Protein AF-A0A927VN88-F1 (afdb_monomer_lite)

Radius of gyration: 22.87 Å; chains: 1; bounding box: 46×36×68 Å

Secondary structure (DSSP, 8-state):
-HHHHHHHHHHHHHHHHHHHHHHHHHHHHHHHHHHHHHHHHHHHHHTSHHHHHHHHHHHTT-S-TTS--GGG-HHHHHHHHHHHHHHHHHHHHHHHHHTT-

Sequence (101 aa):
MKKAVKRIKEAEEIYTKAAEAMDRLESSMEGFLALQPMIEKLAEYYDGPDWIKDLELDEKGELPSDLKRGVLSEDGIYNLLERNRELLESITAGDEKCTKN

Foldseek 3Di:
DVVVVVVVVVVVVVVVVVVVVVVVVVVVVVVLVVCVVVLVVLVCCLVDPNLVVVLVCVVVVVDDPPDDDLSNPPCSSVVVNVVSVVVVCVVVVVVVVVVPD

Structure (mmCIF, N/CA/C/O backbone):
data_AF-A0A927VN88-F1
#
_entry.id   AF-A0A927VN88-F1
#
loop_
_atom_site.group_PDB
_atom_site.id
_atom_site.type_symbol
_atom_site.label_atom_id
_atom_site.label_alt_id
_atom_site.label_comp_id
_atom_site.label_asym_id
_atom_site.label_entity_id
_atom_site.label_seq_id
_atom_site.pdbx_PDB_ins_code
_atom_site.Cartn_x
_atom_site.Cartn_y
_atom_site.Cartn_z
_atom_site.occupancy
_atom_site.B_iso_or_equiv
_atom_site.auth_seq_id
_atom_site.auth_comp_id
_atom_site.auth_asym_id
_atom_site.auth_atom_id
_atom_site.pdbx_PDB_model_num
ATOM 1 N N . MET A 1 1 ? 28.259 -4.887 -40.774 1.00 70.44 1 MET A N 1
ATOM 2 C CA . MET A 1 1 ? 26.974 -5.620 -40.835 1.00 70.44 1 MET A CA 1
ATOM 3 C C . MET A 1 1 ? 26.766 -6.573 -39.649 1.00 70.44 1 MET A C 1
ATOM 5 O O . MET A 1 1 ? 26.002 -6.206 -38.772 1.00 70.44 1 MET A O 1
ATOM 9 N N . LYS A 1 2 ? 27.492 -7.700 -39.502 1.00 83.69 2 LYS A N 1
ATOM 10 C CA . LYS A 1 2 ? 27.297 -8.656 -38.374 1.00 83.69 2 LYS A CA 1
ATOM 11 C C . LYS A 1 2 ? 27.408 -8.039 -36.964 1.00 83.69 2 LYS A C 1
ATOM 13 O O . LYS A 1 2 ? 26.588 -8.328 -36.102 1.00 83.69 2 LYS A O 1
ATOM 18 N N . LYS A 1 3 ? 28.375 -7.135 -36.744 1.00 91.69 3 LYS A N 1
ATOM 19 C CA . LYS A 1 3 ? 28.524 -6.408 -35.465 1.00 91.69 3 LYS A CA 1
ATOM 20 C C . LYS A 1 3 ? 27.348 -5.469 -35.165 1.00 91.69 3 LYS A C 1
ATOM 22 O O . LYS A 1 3 ? 26.983 -5.324 -34.010 1.00 91.69 3 LYS A O 1
ATOM 27 N N . ALA A 1 4 ? 26.764 -4.843 -36.190 1.00 94.19 4 ALA A N 1
ATOM 28 C CA . ALA A 1 4 ? 25.615 -3.95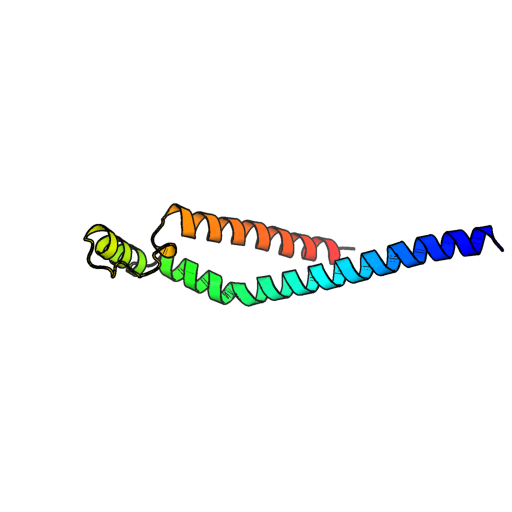5 -36.014 1.00 94.19 4 ALA A CA 1
ATOM 29 C C . ALA A 1 4 ? 24.362 -4.755 -35.639 1.00 94.19 4 ALA A C 1
ATOM 31 O O . ALA A 1 4 ? 23.694 -4.404 -34.680 1.00 94.19 4 ALA A O 1
ATOM 32 N N . VAL A 1 5 ? 24.121 -5.883 -36.317 1.00 97.19 5 VAL A N 1
ATOM 33 C CA . VAL A 1 5 ? 23.003 -6.788 -36.002 1.00 97.19 5 VAL A CA 1
ATOM 34 C C . VAL A 1 5 ? 23.081 -7.308 -34.564 1.00 97.19 5 VAL A C 1
ATOM 36 O O . VAL A 1 5 ? 22.066 -7.328 -33.881 1.00 97.19 5 VAL A O 1
ATOM 39 N N . LYS A 1 6 ? 24.274 -7.691 -34.080 1.00 97.31 6 LYS A N 1
ATOM 40 C CA . LYS A 1 6 ? 24.451 -8.127 -32.684 1.00 97.31 6 LYS A CA 1
ATOM 41 C C . LYS A 1 6 ? 24.075 -7.020 -31.690 1.00 97.31 6 LYS A C 1
ATOM 43 O O . LYS A 1 6 ? 23.256 -7.265 -30.817 1.00 97.31 6 LYS A O 1
ATOM 48 N N . ARG A 1 7 ? 24.605 -5.805 -31.882 1.00 97.88 7 ARG A N 1
ATOM 49 C CA . ARG A 1 7 ? 24.287 -4.660 -31.012 1.00 97.88 7 ARG A CA 1
ATOM 50 C C . ARG A 1 7 ? 22.800 -4.310 -31.016 1.00 97.88 7 ARG A C 1
ATOM 52 O O . ARG A 1 7 ? 22.264 -3.996 -29.968 1.00 97.88 7 ARG A O 1
ATOM 59 N N . ILE A 1 8 ? 22.146 -4.364 -32.180 1.00 98.00 8 ILE A N 1
ATOM 60 C CA . ILE A 1 8 ? 20.710 -4.072 -32.290 1.00 98.00 8 ILE A CA 1
ATOM 61 C C . ILE A 1 8 ? 19.894 -5.106 -31.513 1.00 98.00 8 ILE A C 1
ATOM 63 O O . ILE A 1 8 ? 19.012 -4.718 -30.768 1.00 98.00 8 ILE A O 1
ATOM 67 N N . LYS A 1 9 ? 20.213 -6.403 -31.617 1.00 98.00 9 LYS A N 1
ATOM 68 C CA . LYS A 1 9 ? 19.511 -7.442 -30.843 1.00 98.00 9 LYS A CA 1
ATOM 69 C C . LYS A 1 9 ? 19.666 -7.259 -29.334 1.00 98.00 9 LYS A C 1
ATOM 71 O O . LYS A 1 9 ? 18.693 -7.402 -28.609 1.00 98.00 9 LYS A O 1
ATOM 76 N N . GLU A 1 10 ? 20.877 -6.938 -28.883 1.00 98.12 10 GLU A N 1
ATOM 77 C CA . GLU A 1 10 ? 21.146 -6.661 -27.467 1.00 98.12 10 GLU A CA 1
ATOM 78 C C . GLU A 1 10 ? 20.369 -5.426 -26.989 1.00 98.12 10 GLU A C 1
ATOM 80 O O . GLU A 1 10 ? 19.760 -5.456 -25.923 1.00 98.12 10 GLU A O 1
ATOM 85 N N . ALA A 1 11 ? 20.335 -4.361 -27.796 1.00 98.19 11 ALA A N 1
ATOM 86 C CA . ALA A 1 11 ? 19.568 -3.160 -27.485 1.00 98.19 11 ALA A CA 1
ATOM 87 C C . ALA A 1 11 ? 18.054 -3.424 -27.454 1.00 98.19 11 ALA A C 1
ATOM 89 O O . ALA A 1 11 ? 17.389 -2.957 -26.537 1.00 98.19 11 ALA A O 1
ATOM 90 N N . GLU A 1 12 ? 17.524 -4.197 -28.403 1.00 98.38 12 GLU A N 1
ATOM 91 C CA . GLU A 1 12 ? 16.096 -4.532 -28.490 1.00 98.38 12 GLU A CA 1
ATOM 92 C C . GLU A 1 12 ? 15.624 -5.347 -27.278 1.00 98.38 12 GLU A C 1
ATOM 94 O O . GLU A 1 12 ? 14.548 -5.108 -26.728 1.00 98.38 12 GLU A O 1
ATOM 99 N N . GLU A 1 13 ? 16.453 -6.290 -26.823 1.00 98.38 13 GLU A N 1
ATOM 100 C CA . GLU A 1 13 ? 16.158 -7.087 -25.633 1.00 98.38 13 GLU A CA 1
ATOM 101 C C . GLU A 1 13 ? 16.113 -6.213 -24.373 1.00 98.38 13 GLU A C 1
ATOM 103 O O . GLU A 1 13 ? 15.215 -6.367 -23.544 1.00 98.38 13 GLU A O 1
ATOM 108 N N . ILE A 1 14 ? 17.057 -5.277 -24.235 1.00 98.56 14 ILE A N 1
ATOM 109 C CA . ILE A 1 14 ? 17.067 -4.318 -23.125 1.00 98.56 14 ILE A CA 1
ATOM 110 C C . ILE A 1 14 ? 15.847 -3.402 -23.207 1.00 98.56 14 ILE A C 1
ATOM 112 O O . ILE A 1 14 ? 15.170 -3.213 -22.200 1.00 98.56 14 ILE A O 1
ATOM 116 N N . TYR A 1 15 ? 15.556 -2.865 -24.392 1.00 98.44 15 TYR A N 1
ATOM 117 C CA . TYR A 1 15 ? 14.432 -1.965 -24.628 1.00 98.44 15 TYR A CA 1
ATOM 118 C C . TYR A 1 15 ? 13.107 -2.611 -24.222 1.00 98.44 15 TYR A C 1
ATOM 120 O O . TYR A 1 15 ? 12.375 -2.045 -23.416 1.00 98.44 15 TYR A O 1
ATOM 128 N N . THR A 1 16 ? 12.847 -3.828 -24.702 1.00 98.56 16 THR A N 1
ATOM 129 C CA . THR A 1 16 ? 11.604 -4.552 -24.404 1.00 98.56 16 THR A CA 1
ATOM 130 C C . THR A 1 16 ? 11.459 -4.800 -22.902 1.00 98.56 16 THR A C 1
ATOM 132 O O . THR A 1 16 ? 10.427 -4.486 -22.316 1.00 98.56 16 THR A O 1
ATOM 135 N N . LYS A 1 17 ? 12.518 -5.292 -22.243 1.00 98.50 17 LYS A N 1
ATOM 136 C CA . LYS A 1 17 ? 12.493 -5.543 -20.792 1.00 98.50 17 LYS A CA 1
ATOM 137 C C . LYS A 1 17 ? 12.291 -4.266 -19.981 1.00 98.50 17 LYS A C 1
ATOM 139 O O . LYS A 1 17 ? 11.607 -4.304 -18.961 1.00 98.50 17 LYS A O 1
ATOM 144 N N . ALA A 1 18 ? 12.912 -3.167 -20.404 1.00 98.50 18 ALA A N 1
ATOM 145 C CA . ALA A 1 18 ? 12.779 -1.879 -19.743 1.00 98.50 18 ALA A CA 1
ATOM 146 C C . ALA A 1 18 ? 11.350 -1.340 -19.875 1.00 98.50 18 ALA A C 1
ATOM 148 O O . ALA A 1 18 ? 10.759 -1.006 -18.854 1.00 98.50 18 ALA A O 1
ATOM 149 N N . ALA A 1 19 ? 10.786 -1.338 -21.088 1.00 98.19 19 ALA A N 1
ATOM 150 C CA . ALA A 1 19 ? 9.421 -0.883 -21.346 1.00 98.19 19 ALA A CA 1
ATOM 151 C C . ALA A 1 19 ? 8.402 -1.662 -20.501 1.00 98.19 19 ALA A C 1
ATOM 153 O O . ALA A 1 19 ? 7.656 -1.072 -19.730 1.00 98.19 19 ALA A O 1
ATOM 154 N N . GLU A 1 20 ? 8.466 -2.995 -20.518 1.00 98.25 20 GLU A N 1
ATOM 155 C CA . GLU A 1 20 ? 7.557 -3.814 -19.711 1.00 98.25 20 GLU A CA 1
ATOM 156 C C . GLU A 1 20 ? 7.707 -3.586 -18.196 1.00 98.25 20 GLU A C 1
ATOM 158 O O . GLU A 1 20 ? 6.748 -3.730 -17.438 1.00 98.25 20 GLU A O 1
ATOM 163 N N . ALA A 1 21 ? 8.924 -3.317 -17.715 1.00 98.25 21 ALA A N 1
ATOM 164 C CA . ALA A 1 21 ? 9.152 -3.033 -16.302 1.00 98.25 21 ALA A CA 1
ATOM 165 C C . ALA A 1 21 ? 8.589 -1.664 -15.900 1.00 98.25 21 ALA A C 1
ATOM 167 O O . ALA A 1 21 ? 8.034 -1.557 -14.808 1.00 98.25 21 ALA A O 1
ATOM 168 N N . MET A 1 22 ? 8.709 -0.664 -16.777 1.00 97.50 22 MET A N 1
ATOM 169 C CA . MET A 1 22 ? 8.136 0.670 -16.589 1.00 97.50 22 MET A CA 1
ATOM 170 C C . MET A 1 22 ? 6.607 0.598 -16.556 1.00 97.50 22 MET A C 1
ATOM 172 O O . MET A 1 22 ? 6.026 1.003 -15.556 1.00 97.50 22 MET A O 1
ATOM 176 N N . ASP A 1 23 ? 5.976 -0.056 -17.537 1.00 97.12 23 ASP A N 1
ATOM 177 C CA . ASP A 1 23 ? 4.513 -0.208 -17.591 1.00 97.12 23 ASP A CA 1
ATOM 178 C C . ASP A 1 23 ? 3.958 -0.883 -16.323 1.00 97.12 23 ASP A C 1
ATOM 180 O O . ASP A 1 23 ? 2.950 -0.468 -15.745 1.00 97.12 23 ASP A O 1
ATOM 184 N N . ARG A 1 24 ? 4.633 -1.941 -15.846 1.00 97.81 24 ARG A N 1
ATOM 185 C CA . ARG A 1 24 ? 4.242 -2.630 -14.605 1.00 97.81 24 ARG A CA 1
ATOM 186 C C . ARG A 1 24 ? 4.390 -1.741 -13.376 1.00 97.81 24 ARG A C 1
ATOM 188 O O . ARG A 1 24 ? 3.563 -1.836 -12.467 1.00 97.81 24 ARG A O 1
ATOM 195 N N . LEU A 1 25 ? 5.451 -0.940 -13.316 1.00 95.62 25 LEU A N 1
ATOM 196 C CA . LEU A 1 25 ? 5.690 -0.027 -12.205 1.00 95.62 25 LEU A CA 1
ATOM 197 C C . LEU A 1 25 ? 4.624 1.071 -12.174 1.00 95.62 25 LEU A C 1
ATOM 199 O O . LEU A 1 25 ? 4.000 1.253 -11.132 1.00 95.62 25 LEU A O 1
ATOM 203 N N . GLU A 1 26 ? 4.363 1.717 -13.310 1.00 93.94 26 GLU A N 1
ATOM 204 C CA . GLU A 1 26 ? 3.337 2.756 -13.458 1.00 93.94 26 GLU A CA 1
ATOM 205 C C . GLU A 1 26 ? 1.959 2.226 -13.048 1.00 93.94 26 GLU A C 1
ATOM 207 O O . GLU A 1 26 ? 1.323 2.782 -12.156 1.00 93.94 26 GLU A O 1
ATOM 212 N N . SER A 1 27 ? 1.549 1.070 -13.579 1.00 95.38 27 SER A N 1
ATOM 213 C CA . SER A 1 27 ? 0.268 0.452 -13.215 1.00 95.38 27 SER A CA 1
ATOM 214 C C . SER A 1 27 ? 0.178 0.093 -11.722 1.00 95.38 27 SER A C 1
ATOM 216 O O . SER A 1 27 ? -0.879 0.235 -11.102 1.00 95.38 27 SER A O 1
ATOM 218 N N . SER A 1 28 ? 1.287 -0.341 -11.111 1.00 95.19 28 SER A N 1
ATOM 219 C CA . SER A 1 28 ? 1.331 -0.632 -9.671 1.00 95.19 28 SER A CA 1
ATOM 220 C C . SER A 1 28 ? 1.211 0.639 -8.828 1.00 95.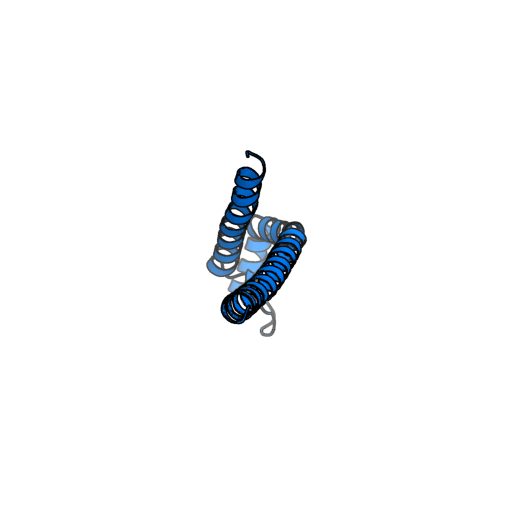19 28 SER A C 1
ATOM 222 O O . SER A 1 28 ? 0.524 0.633 -7.805 1.00 95.19 28 SER A O 1
ATOM 224 N N . MET A 1 29 ? 1.857 1.728 -9.256 1.00 95.06 29 MET A N 1
ATOM 225 C CA . MET A 1 29 ? 1.769 3.038 -8.610 1.00 95.06 29 MET A CA 1
ATOM 226 C C . MET A 1 29 ? 0.352 3.604 -8.711 1.00 95.06 29 MET A C 1
ATOM 228 O O . MET A 1 29 ? -0.204 4.010 -7.695 1.00 95.06 29 MET A O 1
ATOM 232 N N . GLU A 1 30 ? -0.271 3.561 -9.890 1.00 94.44 30 GLU A N 1
ATOM 233 C CA . GLU A 1 30 ? -1.665 3.978 -10.085 1.00 94.44 30 GLU A CA 1
ATOM 234 C C . GLU A 1 30 ? -2.624 3.191 -9.185 1.00 94.44 30 GLU A C 1
ATOM 236 O O . GLU A 1 30 ? -3.463 3.779 -8.499 1.00 94.44 30 GLU A O 1
ATOM 241 N N . GLY A 1 31 ? -2.470 1.863 -9.133 1.00 96.31 31 GLY A N 1
ATOM 242 C CA . GLY A 1 31 ? -3.271 1.007 -8.260 1.00 96.31 31 GLY A CA 1
ATOM 243 C C . GLY A 1 31 ? -3.104 1.354 -6.778 1.00 96.31 31 GLY A C 1
ATOM 244 O O . GLY A 1 31 ? -4.085 1.399 -6.038 1.00 96.31 31 GLY A O 1
ATOM 245 N N . PHE A 1 32 ? -1.878 1.649 -6.342 1.00 96.50 32 PHE A N 1
ATOM 246 C CA . PHE A 1 32 ? -1.599 2.076 -4.972 1.00 96.50 32 PHE A CA 1
ATOM 247 C C . PHE A 1 32 ? -2.174 3.465 -4.652 1.00 96.50 32 PHE A C 1
ATOM 249 O O . PHE A 1 32 ? -2.748 3.662 -3.579 1.00 96.50 32 PHE A O 1
ATOM 256 N N . LEU A 1 33 ? -2.081 4.418 -5.583 1.00 95.81 33 LEU A N 1
ATOM 257 C CA . LEU A 1 33 ? -2.663 5.756 -5.440 1.00 95.81 33 LEU A CA 1
ATOM 258 C C . LEU A 1 33 ? -4.197 5.705 -5.379 1.00 95.81 33 LEU A C 1
ATOM 260 O O . LEU A 1 33 ? -4.813 6.413 -4.583 1.00 95.81 33 LEU A O 1
ATOM 264 N N . ALA A 1 34 ? -4.825 4.812 -6.147 1.00 96.88 34 ALA A N 1
ATOM 265 C CA . ALA A 1 34 ? -6.271 4.603 -6.111 1.00 96.88 34 ALA A CA 1
ATOM 266 C C . ALA A 1 34 ? -6.776 4.043 -4.764 1.00 96.88 34 ALA A C 1
ATOM 268 O O . ALA A 1 34 ? -7.948 4.227 -4.429 1.00 96.88 34 ALA A O 1
ATOM 269 N N . LEU A 1 35 ? -5.912 3.390 -3.976 1.00 97.19 35 LEU A N 1
ATOM 270 C CA . LEU A 1 35 ? -6.247 2.879 -2.641 1.00 97.19 35 LEU A CA 1
ATOM 271 C C . LEU A 1 35 ? -6.171 3.943 -1.540 1.00 97.19 35 LEU A C 1
ATOM 273 O O . LEU A 1 35 ? -6.734 3.719 -0.468 1.00 97.19 35 LEU A O 1
ATOM 277 N N . GLN A 1 36 ? -5.531 5.093 -1.774 1.00 97.56 36 GLN A N 1
ATOM 278 C CA . GLN A 1 36 ? -5.310 6.103 -0.729 1.00 97.56 36 GLN A CA 1
ATOM 279 C C . GLN A 1 36 ? -6.602 6.562 -0.029 1.00 97.56 36 GLN A C 1
ATOM 281 O O . GLN A 1 36 ? -6.604 6.592 1.197 1.00 97.56 36 GLN A O 1
ATOM 286 N N . PRO A 1 37 ? -7.744 6.788 -0.715 1.00 98.00 37 PRO A N 1
ATOM 287 C CA . PRO A 1 37 ? -8.996 7.123 -0.029 1.00 98.00 37 PRO A CA 1
ATOM 288 C C . PRO A 1 37 ? -9.524 6.015 0.897 1.00 98.00 37 PRO A C 1
ATOM 290 O O . PRO A 1 37 ? -10.287 6.288 1.818 1.00 98.00 37 PRO A O 1
ATOM 293 N N . MET A 1 38 ? -9.181 4.749 0.638 1.00 98.06 38 MET A N 1
ATOM 294 C CA . MET A 1 38 ? -9.549 3.630 1.512 1.00 98.06 38 MET A CA 1
ATOM 295 C C . MET A 1 38 ? -8.602 3.520 2.706 1.00 98.06 38 MET A C 1
ATOM 297 O O . MET A 1 38 ? -9.047 3.182 3.799 1.00 98.06 38 MET A O 1
ATOM 301 N N . ILE A 1 39 ? -7.317 3.810 2.498 1.00 97.88 39 ILE A N 1
ATOM 302 C CA . ILE A 1 39 ? -6.313 3.844 3.565 1.00 97.88 39 ILE A CA 1
ATOM 303 C C . ILE A 1 39 ? -6.580 5.025 4.505 1.00 97.88 39 ILE A C 1
ATOM 305 O O . ILE A 1 39 ? -6.501 4.847 5.714 1.00 97.88 39 ILE A O 1
ATOM 309 N N . GLU A 1 40 ? -7.011 6.173 3.979 1.00 97.62 40 GLU A N 1
ATOM 310 C CA . GLU A 1 40 ? -7.451 7.322 4.782 1.00 97.62 40 GLU A CA 1
ATOM 311 C C . GLU A 1 40 ? -8.605 6.939 5.713 1.00 97.62 40 GLU A C 1
ATOM 313 O O . GLU A 1 40 ? -8.541 7.180 6.909 1.00 97.62 40 GLU A O 1
ATOM 318 N N . LYS A 1 41 ? -9.622 6.228 5.210 1.00 97.81 41 LYS A N 1
ATOM 319 C CA . LYS A 1 41 ? -10.720 5.722 6.055 1.00 97.81 41 LYS A CA 1
ATOM 320 C C . LYS A 1 41 ? -10.246 4.768 7.151 1.00 97.81 41 LYS A C 1
ATOM 322 O O . LYS A 1 41 ? -10.853 4.705 8.215 1.00 97.81 41 LYS A O 1
ATOM 327 N N . LEU A 1 42 ? -9.202 3.982 6.881 1.00 97.38 42 LEU A N 1
ATOM 328 C CA . LEU A 1 42 ? -8.602 3.109 7.888 1.00 97.38 42 LEU A CA 1
ATOM 329 C C . LEU A 1 42 ? -7.856 3.926 8.954 1.00 97.38 42 LEU A C 1
ATOM 331 O O . LEU A 1 42 ? -7.950 3.587 10.130 1.00 97.38 42 LEU A O 1
ATOM 335 N N . ALA A 1 43 ? -7.167 4.998 8.555 1.00 97.12 43 ALA A N 1
ATOM 336 C CA . ALA A 1 43 ? -6.541 5.942 9.478 1.00 97.12 43 ALA A CA 1
ATOM 337 C C . ALA A 1 43 ? -7.590 6.668 10.334 1.00 97.12 43 ALA A C 1
ATOM 339 O O . ALA A 1 43 ? -7.480 6.664 11.553 1.00 97.12 43 ALA A O 1
ATOM 340 N N . GLU A 1 44 ? -8.668 7.173 9.724 1.00 97.56 44 GLU A N 1
ATOM 341 C CA . GLU A 1 44 ? -9.799 7.790 10.431 1.00 97.56 44 GLU A CA 1
ATOM 342 C C . GLU A 1 44 ? -10.428 6.843 11.464 1.00 97.56 44 GLU A C 1
ATOM 344 O O . GLU A 1 44 ? -10.802 7.274 12.554 1.00 97.56 44 GLU A O 1
ATOM 349 N N . TYR A 1 45 ? -10.552 5.552 11.134 1.00 97.44 45 TYR A N 1
ATOM 350 C CA . TYR A 1 45 ? -11.024 4.540 12.079 1.00 97.44 45 TYR A CA 1
ATOM 351 C C . TYR A 1 45 ? -10.064 4.386 13.262 1.00 97.44 45 TYR A C 1
ATOM 353 O O . TYR A 1 45 ? -10.511 4.443 14.405 1.00 97.44 45 TYR A O 1
ATOM 361 N N . TYR A 1 46 ? -8.769 4.223 12.983 1.00 96.25 46 TYR A N 1
ATOM 362 C CA . TYR A 1 46 ? -7.724 4.015 13.987 1.00 96.25 46 TYR A CA 1
ATOM 363 C C . TYR A 1 46 ? -7.550 5.207 14.935 1.00 96.25 46 TYR A C 1
ATOM 365 O O . TYR A 1 46 ? -7.477 5.025 16.147 1.00 96.25 46 TYR A O 1
ATOM 373 N N . ASP A 1 47 ? -7.564 6.424 14.392 1.00 94.50 47 ASP A N 1
ATOM 374 C CA . ASP A 1 47 ? -7.483 7.670 15.163 1.00 94.50 47 ASP A CA 1
ATOM 375 C C . ASP A 1 47 ? -8.814 8.015 15.861 1.00 94.50 47 ASP A C 1
ATOM 377 O O . ASP A 1 47 ? -8.895 8.922 16.697 1.00 94.50 47 ASP A O 1
ATOM 381 N N . GLY A 1 48 ? -9.887 7.312 15.495 1.00 95.44 48 GLY A N 1
ATOM 382 C CA . GLY A 1 48 ? -11.239 7.545 15.964 1.00 95.44 48 GLY A CA 1
ATOM 383 C C . GLY A 1 48 ? -11.559 6.877 17.308 1.00 95.44 48 GLY A C 1
ATOM 384 O O . GLY A 1 48 ? -10.944 5.892 17.716 1.00 95.44 48 GLY A O 1
ATOM 385 N N . PRO A 1 49 ? -12.610 7.352 18.004 1.00 96.06 49 PRO A N 1
ATOM 386 C CA . PRO A 1 49 ? -13.049 6.761 19.268 1.00 96.06 49 PRO A CA 1
ATOM 387 C C . PRO A 1 49 ? -13.641 5.353 19.110 1.00 96.06 49 PRO A C 1
ATOM 389 O O . PRO A 1 49 ? -13.842 4.671 20.112 1.00 96.06 49 PRO A O 1
ATOM 392 N N . ASP A 1 50 ? -13.984 4.933 17.891 1.00 96.88 50 ASP A N 1
ATOM 393 C CA . ASP A 1 50 ? -14.595 3.627 17.643 1.00 96.88 50 ASP A CA 1
ATOM 394 C C . ASP A 1 50 ? -13.565 2.494 17.695 1.00 96.88 50 ASP A C 1
ATOM 396 O O . ASP A 1 50 ? -13.872 1.455 18.273 1.00 96.88 50 ASP A O 1
ATOM 400 N N . TRP A 1 51 ? -12.326 2.711 17.236 1.00 96.94 51 TRP A N 1
ATOM 401 C CA . TRP A 1 51 ? -11.259 1.711 17.367 1.00 96.94 51 TRP A CA 1
ATOM 402 C C . TRP A 1 51 ? -10.996 1.337 18.831 1.00 96.94 51 TRP A C 1
ATOM 404 O O . TRP A 1 51 ? -10.914 0.157 19.161 1.00 96.94 51 TRP A O 1
ATOM 414 N N . ILE A 1 52 ? -10.966 2.327 19.732 1.00 94.75 52 ILE A N 1
ATOM 415 C CA . ILE A 1 52 ? -10.790 2.092 21.175 1.00 94.75 52 ILE A CA 1
ATOM 416 C C . ILE A 1 52 ? -11.953 1.267 21.743 1.00 94.75 52 ILE A C 1
ATOM 418 O O . ILE A 1 52 ? -11.732 0.326 22.500 1.00 94.75 52 ILE A O 1
ATOM 422 N N . LYS A 1 53 ? -13.200 1.587 21.373 1.00 97.25 53 LYS A N 1
ATOM 423 C CA . LYS A 1 53 ? -14.374 0.827 21.837 1.00 97.25 53 LYS A CA 1
ATOM 424 C C . LYS A 1 53 ? -14.344 -0.612 21.336 1.00 97.25 53 LYS A C 1
ATOM 426 O O . LYS A 1 53 ? -14.656 -1.523 22.098 1.00 97.25 53 LYS A O 1
ATOM 431 N N . ASP A 1 54 ? -13.982 -0.815 20.075 1.00 97.19 54 ASP A N 1
ATOM 432 C CA . ASP A 1 54 ? -13.896 -2.146 19.481 1.00 97.19 54 ASP A CA 1
ATOM 433 C C . ASP A 1 54 ? -12.772 -2.969 20.125 1.00 97.19 54 ASP A C 1
ATOM 435 O O . ASP A 1 54 ? -12.961 -4.157 20.394 1.00 97.19 54 ASP A O 1
ATOM 439 N N . LEU A 1 55 ? -11.639 -2.334 20.446 1.00 95.94 55 LEU A N 1
ATOM 440 C CA . LEU A 1 55 ? -10.554 -2.947 21.209 1.00 95.94 55 LEU A CA 1
ATOM 441 C C . LEU A 1 55 ? -11.025 -3.374 22.605 1.00 95.94 55 LEU A C 1
ATOM 443 O O . LEU A 1 55 ? -10.795 -4.512 23.004 1.00 95.94 55 LEU A O 1
ATOM 447 N N . GLU A 1 56 ? -11.761 -2.523 23.325 1.00 96.62 56 GLU A N 1
ATOM 448 C CA . GLU A 1 56 ? -12.320 -2.893 24.631 1.00 96.62 56 GLU A CA 1
ATOM 449 C C . GLU A 1 56 ? -13.287 -4.087 24.549 1.00 96.62 56 GLU A C 1
ATOM 451 O O . GLU A 1 56 ? -13.334 -4.910 25.466 1.00 96.62 56 GLU A O 1
ATOM 456 N N . LEU A 1 57 ? -14.100 -4.181 23.488 1.00 96.94 57 LEU A N 1
ATOM 457 C CA . LEU A 1 57 ? -14.984 -5.332 23.264 1.00 96.94 57 LEU A CA 1
ATOM 458 C C . LEU A 1 57 ? -14.175 -6.610 23.016 1.00 96.94 57 LEU A C 1
ATOM 460 O O . LEU A 1 57 ? -14.557 -7.685 23.488 1.00 96.94 57 LEU A O 1
ATOM 464 N N . ASP A 1 58 ? -13.055 -6.496 22.301 1.00 95.50 58 ASP A N 1
ATOM 465 C CA . ASP A 1 58 ? -12.143 -7.613 22.067 1.00 95.50 58 ASP A CA 1
ATOM 466 C C . ASP A 1 58 ? -11.494 -8.102 23.364 1.00 95.50 58 ASP A C 1
ATOM 468 O O . ASP A 1 58 ? -11.529 -9.297 23.663 1.00 95.50 58 ASP A O 1
ATOM 472 N N . GLU A 1 59 ? -10.987 -7.176 24.180 1.00 94.31 59 GLU A N 1
ATOM 473 C CA . GLU A 1 59 ? -10.367 -7.469 25.477 1.00 94.31 59 GLU A CA 1
ATOM 474 C C . GLU A 1 59 ? -11.346 -8.114 26.467 1.00 94.31 59 GLU A C 1
ATOM 476 O O . GLU A 1 59 ? -10.963 -8.979 27.259 1.00 94.31 59 GLU A O 1
ATOM 481 N N . LYS A 1 60 ? -12.631 -7.741 26.401 1.00 96.69 60 LYS A N 1
ATOM 482 C CA . LYS A 1 60 ? -13.711 -8.357 27.193 1.00 96.69 60 LYS A CA 1
ATOM 483 C C . LYS A 1 60 ? -14.142 -9.727 26.656 1.00 96.69 60 LYS A C 1
ATOM 485 O O . LYS A 1 60 ? -14.907 -10.426 27.321 1.00 96.69 60 LYS A O 1
ATOM 490 N N . GLY A 1 61 ? -13.658 -10.136 25.480 1.00 95.50 61 GLY A N 1
ATOM 491 C CA . GLY A 1 61 ? -14.054 -11.382 24.824 1.00 95.50 61 GLY A CA 1
ATOM 492 C C . GLY A 1 61 ? -15.486 -11.356 24.286 1.00 95.50 61 GLY A C 1
ATOM 493 O O . GLY A 1 61 ? -16.103 -12.409 24.132 1.00 95.50 61 GLY A O 1
ATOM 494 N N . GLU A 1 62 ? -16.026 -10.164 24.019 1.00 96.94 62 GLU A N 1
ATOM 495 C CA . GLU A 1 62 ? -17.397 -9.962 23.535 1.00 96.94 62 GLU A CA 1
ATOM 496 C C . GLU A 1 62 ? -17.504 -10.081 22.004 1.00 96.94 62 GLU A C 1
ATOM 498 O O . GLU A 1 62 ? -18.607 -10.154 21.457 1.00 96.94 62 GLU A O 1
ATOM 503 N N . LEU A 1 63 ? -16.367 -10.151 21.300 1.00 95.12 63 LEU A N 1
ATOM 504 C CA . LEU A 1 63 ? -16.318 -10.339 19.851 1.00 95.12 63 LEU A CA 1
ATOM 505 C C . LEU A 1 63 ? -16.359 -11.827 19.445 1.00 95.12 63 LEU A C 1
ATOM 507 O O . LEU A 1 63 ? -15.743 -12.673 20.103 1.00 95.12 63 LEU A O 1
ATOM 511 N N . PRO A 1 64 ? -17.027 -12.172 18.323 1.00 95.88 64 PRO A N 1
ATOM 512 C CA . PRO A 1 64 ? -17.075 -13.541 17.816 1.00 95.88 64 PRO A CA 1
ATOM 513 C C . PRO A 1 64 ? -15.686 -14.146 17.593 1.00 95.88 64 PRO A C 1
ATOM 515 O O . PRO A 1 64 ? -14.783 -13.511 17.044 1.00 95.88 64 PRO A O 1
ATOM 518 N N . SER A 1 65 ? -15.516 -15.416 17.966 1.00 91.88 65 SER A N 1
ATOM 519 C CA . SER A 1 65 ? -14.223 -16.104 17.863 1.00 91.88 65 SER A CA 1
ATOM 520 C C . SER A 1 65 ? -13.690 -16.214 16.428 1.00 91.88 65 SER A C 1
ATOM 522 O O . SER A 1 65 ? -12.480 -16.248 16.229 1.00 91.88 65 SER A O 1
ATOM 524 N N . ASP A 1 66 ? -14.579 -16.253 15.437 1.00 95.06 66 ASP A N 1
ATOM 525 C CA . ASP A 1 66 ? -14.281 -16.360 14.006 1.00 95.06 66 ASP A CA 1
ATOM 526 C C . ASP A 1 66 ? -14.044 -15.003 13.318 1.00 95.06 66 ASP A C 1
ATOM 528 O O . ASP A 1 66 ? -13.623 -14.961 12.157 1.00 95.06 66 ASP A O 1
ATOM 532 N N . LEU A 1 67 ? -14.250 -13.888 14.028 1.00 95.69 67 LEU A N 1
ATOM 533 C CA . LEU A 1 67 ? -13.972 -12.552 13.515 1.00 95.69 67 LEU A CA 1
ATOM 534 C C . LEU A 1 67 ? -12.460 -12.335 13.370 1.00 95.69 67 LEU A C 1
ATOM 536 O O . LEU A 1 67 ? -11.695 -12.456 14.333 1.00 95.69 67 LEU A O 1
ATOM 540 N N . LYS A 1 68 ? -12.027 -11.947 12.164 1.00 93.19 68 LYS A N 1
ATOM 541 C CA . LYS A 1 68 ? -10.660 -11.472 11.931 1.00 93.19 68 LYS A CA 1
ATOM 542 C C . LYS A 1 68 ? -10.480 -10.102 12.577 1.00 93.19 68 LYS A C 1
ATOM 544 O O . LYS A 1 68 ? -11.123 -9.141 12.174 1.00 93.19 68 LYS A O 1
ATOM 549 N N . ARG A 1 69 ? -9.549 -10.020 13.522 1.00 93.19 69 ARG A N 1
ATOM 550 C CA . ARG A 1 69 ? -9.310 -8.840 14.367 1.00 93.19 69 ARG A CA 1
ATOM 551 C C . ARG A 1 69 ? -7.927 -8.226 14.167 1.00 93.19 69 ARG A C 1
ATOM 553 O O . ARG A 1 69 ? -7.406 -7.554 15.040 1.00 93.19 69 ARG A O 1
ATOM 560 N N . GLY A 1 70 ? -7.321 -8.436 12.995 1.00 91.31 70 GLY A N 1
ATOM 561 C CA . GLY A 1 70 ? -5.997 -7.876 12.687 1.00 91.31 70 GLY A CA 1
ATOM 562 C C . GLY A 1 70 ? -5.947 -6.346 12.781 1.00 91.31 70 GLY A C 1
ATOM 563 O O . GLY A 1 70 ? -4.901 -5.796 13.091 1.00 91.31 70 GLY A O 1
ATOM 564 N N . VAL A 1 71 ? -7.088 -5.680 12.576 1.00 94.12 71 VAL A N 1
ATOM 565 C CA . VAL A 1 71 ? -7.261 -4.227 12.734 1.00 94.12 71 VAL A CA 1
ATOM 566 C C . VAL A 1 71 ? -7.228 -3.758 14.196 1.00 94.12 71 VAL A C 1
ATOM 568 O O . VAL A 1 71 ? -6.963 -2.595 14.456 1.00 94.12 71 VAL A O 1
ATOM 571 N N . LEU A 1 72 ? -7.457 -4.644 15.165 1.00 94.31 72 LEU A N 1
ATOM 572 C CA . LEU A 1 72 ? -7.391 -4.306 16.593 1.00 94.31 72 LEU A CA 1
ATOM 573 C C . LEU A 1 72 ? -5.981 -4.499 17.168 1.00 94.31 72 LEU A C 1
ATOM 575 O O . LEU A 1 72 ? -5.732 -4.204 18.329 1.00 94.31 72 LEU A O 1
ATOM 579 N N . SER A 1 73 ? -5.030 -4.965 16.352 1.00 89.62 73 SER A N 1
ATOM 580 C CA . SER A 1 73 ? -3.617 -4.910 16.710 1.00 89.62 73 SER A CA 1
ATOM 581 C C . SER A 1 73 ? -3.113 -3.481 16.525 1.00 89.62 73 SER A C 1
ATOM 583 O O . SER A 1 73 ? -3.066 -2.996 15.393 1.00 89.62 73 SER A O 1
ATOM 585 N N . GLU A 1 74 ? -2.700 -2.849 17.626 1.00 79.88 74 GLU A N 1
ATOM 586 C CA . GLU A 1 74 ? -2.080 -1.515 17.640 1.00 79.88 74 GLU A CA 1
ATOM 587 C C . GLU A 1 74 ? -0.916 -1.440 16.636 1.00 79.88 74 GLU A C 1
ATOM 589 O O . GLU A 1 74 ? -0.953 -0.666 15.678 1.00 79.88 74 GLU A O 1
ATOM 594 N N . ASP A 1 75 ? 0.049 -2.361 16.751 1.00 91.50 75 ASP A N 1
ATOM 595 C CA . ASP A 1 75 ? 1.185 -2.456 15.828 1.00 91.50 75 ASP A CA 1
ATOM 596 C C . ASP A 1 75 ? 0.761 -2.756 14.380 1.00 91.50 75 ASP A C 1
ATOM 598 O O . ASP A 1 75 ? 1.436 -2.358 13.429 1.00 91.50 75 ASP A O 1
ATOM 602 N N . GLY A 1 76 ? -0.333 -3.493 14.179 1.00 92.38 76 GLY A N 1
ATOM 603 C CA . GLY A 1 76 ? -0.781 -3.936 12.861 1.00 92.38 76 GLY A CA 1
ATOM 604 C C . GLY A 1 76 ? -1.210 -2.778 11.965 1.00 92.38 76 GLY A C 1
ATOM 605 O O . GLY A 1 76 ? -0.691 -2.634 10.854 1.00 92.38 76 GLY A O 1
ATOM 606 N N . ILE A 1 77 ? -2.143 -1.948 12.446 1.00 94.06 77 ILE A N 1
ATOM 607 C CA . ILE A 1 77 ? -2.584 -0.768 11.693 1.00 94.06 77 ILE A CA 1
ATOM 608 C C . ILE A 1 77 ? -1.468 0.270 11.635 1.00 94.06 77 ILE A C 1
ATOM 610 O O . ILE A 1 77 ? -1.184 0.767 10.544 1.00 94.06 77 ILE A O 1
ATOM 614 N N . TYR A 1 78 ? -0.802 0.558 12.759 1.00 94.00 78 TYR A N 1
ATOM 615 C CA . TYR A 1 78 ? 0.248 1.574 12.804 1.00 94.00 78 TYR A CA 1
ATOM 616 C C . TYR A 1 78 ? 1.344 1.316 11.759 1.00 94.00 78 TYR A C 1
ATOM 618 O O . TYR A 1 78 ? 1.645 2.184 10.940 1.00 94.00 78 TYR A O 1
ATOM 626 N N . ASN A 1 79 ? 1.883 0.091 11.707 1.00 95.94 79 ASN A N 1
ATOM 627 C CA . ASN A 1 79 ? 2.927 -0.265 10.742 1.00 95.94 79 ASN A CA 1
ATOM 628 C C . ASN A 1 79 ? 2.442 -0.180 9.286 1.00 95.94 79 ASN A C 1
ATOM 630 O O . ASN A 1 79 ? 3.226 0.129 8.387 1.00 95.94 79 ASN A O 1
ATOM 634 N N . LEU A 1 80 ? 1.162 -0.467 9.030 1.00 96.50 80 LEU A N 1
ATOM 635 C CA . LEU A 1 80 ? 0.579 -0.345 7.695 1.00 96.50 80 LEU A CA 1
ATOM 636 C C . LEU A 1 80 ? 0.466 1.122 7.269 1.00 96.50 80 LEU A C 1
ATOM 638 O O . LEU A 1 80 ? 0.838 1.443 6.139 1.00 96.50 80 LEU A O 1
ATOM 642 N N . LEU A 1 81 ? -0.022 1.996 8.154 1.00 97.00 81 LEU A N 1
ATOM 643 C CA . LEU A 1 81 ? -0.177 3.427 7.884 1.00 97.00 81 LEU A CA 1
ATOM 644 C C . LEU A 1 81 ? 1.180 4.119 7.704 1.00 97.00 81 LEU A C 1
ATOM 646 O O . LEU A 1 81 ? 1.352 4.880 6.752 1.00 97.00 81 LEU A O 1
ATOM 650 N N . GLU A 1 82 ? 2.167 3.794 8.542 1.00 97.12 82 GLU A N 1
ATOM 651 C CA . GLU A 1 82 ? 3.521 4.341 8.412 1.00 97.12 82 GLU A CA 1
ATOM 652 C C . GLU A 1 82 ? 4.159 3.920 7.082 1.00 97.12 82 GLU A C 1
ATOM 654 O O . GLU A 1 82 ? 4.625 4.761 6.312 1.00 97.12 82 GLU A O 1
ATOM 659 N N . ARG A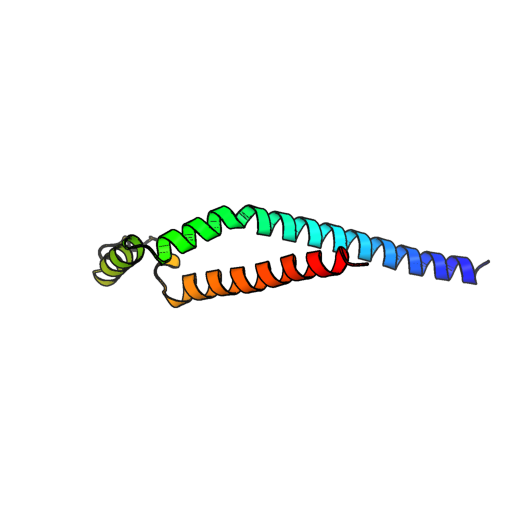 1 83 ? 4.077 2.628 6.735 1.00 97.50 83 ARG A N 1
ATOM 660 C CA . ARG A 1 83 ? 4.566 2.125 5.445 1.00 97.50 83 ARG A CA 1
ATOM 661 C C . ARG A 1 83 ? 3.843 2.770 4.259 1.00 97.50 83 ARG A C 1
ATOM 663 O O . ARG A 1 83 ? 4.463 2.997 3.221 1.00 97.50 83 ARG A O 1
ATOM 670 N N . ASN A 1 84 ? 2.543 3.051 4.380 1.00 97.56 84 ASN A N 1
ATOM 671 C CA . ASN A 1 84 ? 1.803 3.783 3.353 1.00 97.56 84 ASN A CA 1
ATOM 672 C C . ASN A 1 84 ? 2.379 5.191 3.154 1.00 97.56 84 ASN A C 1
ATOM 674 O O . ASN A 1 84 ? 2.613 5.585 2.011 1.00 97.56 84 ASN A O 1
ATOM 678 N N . ARG A 1 85 ? 2.653 5.914 4.250 1.00 96.44 85 ARG A N 1
ATOM 679 C CA . ARG A 1 85 ? 3.240 7.259 4.207 1.00 96.44 85 ARG A CA 1
ATOM 680 C C . ARG A 1 85 ? 4.600 7.252 3.510 1.00 96.44 85 ARG A C 1
ATOM 682 O O . ARG A 1 85 ? 4.790 8.002 2.558 1.00 96.44 85 ARG A O 1
ATOM 689 N N . GLU A 1 86 ? 5.501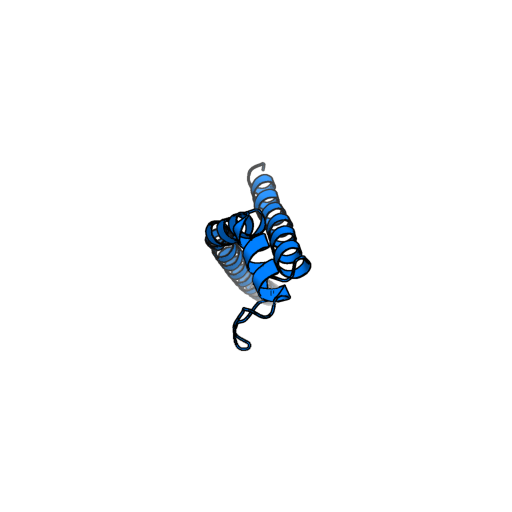 6.356 3.913 1.00 96.50 86 GLU A N 1
ATOM 690 C CA . GLU A 1 86 ? 6.839 6.226 3.313 1.00 96.50 86 GLU A CA 1
ATOM 691 C C . GLU A 1 86 ? 6.779 5.949 1.801 1.00 96.50 86 GLU A C 1
ATOM 693 O O . GLU A 1 86 ? 7.514 6.544 1.007 1.00 96.50 86 GLU A O 1
ATOM 698 N N . LEU A 1 87 ? 5.883 5.051 1.375 1.00 95.94 87 LEU A N 1
ATOM 699 C CA . LEU A 1 87 ? 5.710 4.725 -0.040 1.00 95.94 87 LEU A CA 1
ATOM 700 C C . LEU A 1 87 ? 5.128 5.902 -0.828 1.00 95.94 87 LEU A C 1
ATOM 702 O O . LEU A 1 87 ? 5.616 6.193 -1.923 1.00 95.94 87 LEU A O 1
ATOM 706 N N . LEU A 1 88 ? 4.133 6.602 -0.281 1.00 95.25 88 LEU A N 1
ATOM 707 C CA . LEU A 1 88 ? 3.525 7.766 -0.925 1.00 95.25 88 LEU A CA 1
ATOM 708 C C . LEU A 1 88 ? 4.527 8.920 -1.078 1.00 95.25 88 L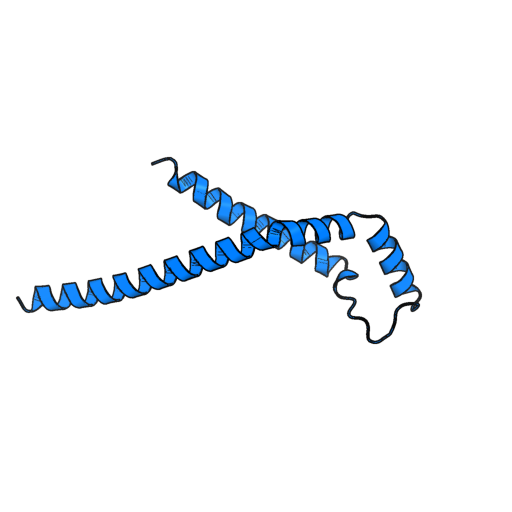EU A C 1
ATOM 710 O O . LEU A 1 88 ? 4.611 9.527 -2.148 1.00 95.25 88 LEU A O 1
ATOM 714 N N . GLU A 1 89 ? 5.340 9.178 -0.053 1.00 93.38 89 GLU A N 1
ATOM 715 C CA . GLU A 1 89 ? 6.458 10.126 -0.116 1.00 93.38 89 GLU A CA 1
ATOM 716 C C . GLU A 1 89 ? 7.456 9.732 -1.215 1.00 93.38 89 GLU A C 1
ATOM 718 O O . GLU A 1 89 ? 7.895 10.578 -1.992 1.00 93.38 89 GLU A O 1
ATOM 723 N N . SER A 1 90 ? 7.783 8.441 -1.341 1.00 91.81 90 SER A N 1
ATOM 724 C CA . SER A 1 90 ? 8.729 7.970 -2.361 1.00 91.81 90 SER A CA 1
ATOM 725 C C . SER A 1 90 ? 8.217 8.155 -3.796 1.00 91.81 90 SER A C 1
ATOM 727 O O . SER A 1 90 ? 8.990 8.533 -4.679 1.00 91.81 90 SER A O 1
ATOM 729 N N . ILE A 1 91 ? 6.916 7.934 -4.016 1.00 90.25 91 ILE A N 1
ATOM 730 C CA . ILE A 1 91 ? 6.246 8.102 -5.311 1.00 90.25 91 ILE A CA 1
ATOM 731 C C . ILE A 1 91 ? 6.199 9.588 -5.684 1.00 90.25 91 ILE A C 1
ATOM 733 O O . ILE A 1 91 ? 6.676 9.979 -6.748 1.00 90.25 91 ILE A O 1
ATOM 737 N N . THR A 1 92 ? 5.720 10.431 -4.770 1.00 84.38 92 THR A N 1
ATOM 738 C CA . THR A 1 92 ? 5.560 11.876 -5.006 1.00 84.38 92 THR A CA 1
ATOM 739 C C . THR A 1 92 ? 6.900 12.608 -5.152 1.00 84.38 92 THR A C 1
ATOM 741 O O . THR A 1 92 ? 7.049 13.469 -6.020 1.00 84.38 92 THR A O 1
ATOM 744 N N . ALA A 1 93 ? 7.928 12.222 -4.388 1.00 81.25 93 ALA A N 1
ATOM 745 C CA . ALA A 1 93 ? 9.281 12.767 -4.535 1.00 81.25 93 ALA A CA 1
ATOM 746 C C . ALA A 1 93 ? 9.949 12.388 -5.874 1.00 81.25 93 ALA A C 1
ATOM 748 O O . ALA A 1 93 ? 10.880 13.072 -6.318 1.00 81.25 93 ALA A O 1
ATOM 749 N N . GLY A 1 94 ? 9.508 11.299 -6.513 1.00 68.94 94 GLY A N 1
ATOM 750 C CA . GLY A 1 94 ? 9.913 10.919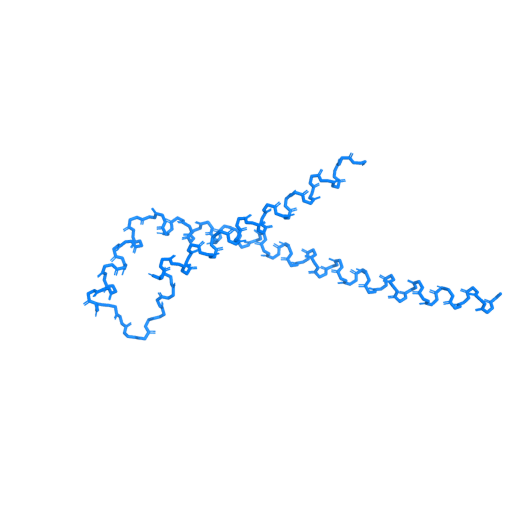 -7.867 1.00 68.94 94 GLY A CA 1
ATOM 751 C C . GLY A 1 94 ? 9.365 11.874 -8.932 1.00 68.94 94 GLY A C 1
ATOM 752 O O . GLY A 1 94 ? 10.120 12.325 -9.800 1.00 68.94 94 GLY A O 1
ATOM 753 N N . ASP A 1 95 ? 8.093 12.256 -8.810 1.00 61.69 95 ASP A N 1
ATOM 754 C CA . ASP A 1 95 ? 7.403 13.148 -9.752 1.00 61.69 95 ASP A CA 1
ATOM 755 C C . ASP A 1 95 ? 7.997 14.569 -9.757 1.00 61.69 95 ASP A C 1
ATOM 757 O O . ASP A 1 95 ? 8.190 15.186 -10.812 1.00 61.69 95 ASP A O 1
ATOM 761 N N . GLU A 1 96 ? 8.392 15.086 -8.589 1.00 59.88 96 GLU A N 1
ATOM 762 C CA . GLU A 1 96 ? 9.019 16.411 -8.473 1.00 59.88 96 GLU A CA 1
ATOM 763 C C . GLU A 1 96 ? 10.407 16.506 -9.125 1.00 59.88 96 GLU A C 1
ATOM 765 O O . GLU A 1 96 ? 10.852 17.596 -9.501 1.00 59.88 96 GLU A O 1
ATOM 770 N N . LYS A 1 97 ? 11.121 15.382 -9.250 1.00 58.22 97 LYS A N 1
ATOM 771 C CA . LYS A 1 97 ? 12.441 15.338 -9.897 1.00 58.22 97 LYS A CA 1
ATOM 772 C C . LYS A 1 97 ? 12.337 15.240 -11.419 1.00 58.22 97 LYS A C 1
ATOM 774 O O . LYS A 1 97 ? 13.232 15.736 -12.099 1.00 58.22 97 LYS A O 1
ATOM 779 N N . CYS A 1 98 ? 11.263 14.657 -11.957 1.00 50.31 98 CYS A N 1
ATOM 780 C CA . CYS A 1 98 ? 11.034 14.593 -13.405 1.00 50.31 98 CYS A CA 1
ATOM 781 C C . CYS A 1 98 ? 10.551 15.922 -14.007 1.00 50.31 98 CYS A C 1
ATOM 783 O O . CYS A 1 98 ? 10.820 16.190 -15.172 1.00 50.31 98 CYS A O 1
ATOM 785 N N . THR A 1 99 ? 9.884 16.778 -13.230 1.00 53.16 99 THR A N 1
ATOM 786 C CA . THR A 1 99 ? 9.295 18.043 -13.718 1.00 53.16 99 THR A CA 1
ATOM 787 C C . THR A 1 99 ? 10.252 19.244 -13.723 1.00 53.16 99 THR A C 1
ATOM 789 O O . THR A 1 99 ? 9.888 20.311 -14.213 1.00 53.16 99 THR A O 1
ATOM 792 N N . LYS A 1 100 ? 11.475 19.098 -13.193 1.00 51.97 100 LYS A N 1
ATOM 793 C CA . LYS A 1 100 ? 12.462 20.190 -13.046 1.00 51.97 100 LYS A CA 1
ATOM 794 C C . LYS A 1 100 ? 13.611 20.175 -14.070 1.00 51.97 100 LYS A C 1
ATOM 796 O O . LYS A 1 100 ? 14.568 20.922 -13.874 1.00 51.97 100 LYS A O 1
ATOM 801 N N . ASN A 1 101 ? 13.525 19.374 -15.137 1.00 39.44 101 ASN A N 1
ATOM 802 C CA . ASN A 1 101 ? 14.530 19.316 -16.213 1.00 39.44 101 ASN A CA 1
ATOM 803 C C . ASN A 1 101 ? 13.989 19.825 -17.549 1.00 39.44 101 ASN A C 1
ATOM 805 O O . ASN A 1 101 ? 12.891 19.376 -17.942 1.00 39.44 101 ASN A O 1
#

pLDDT: mean 92.03, std 11.73, range [39.44, 98.56]